Protein AF-A0A0R3TVC6-F1 (afdb_monomer_lite)

Secondary structure (DSSP, 8-state):
--------EEEEEES-HHHHHHHHHHHHHHSS-SBSS-TTS-EEEEEEHHHHHHHHTT--S---S----------HHHHHH-TT-GGGSTT-HHHHHTHHHHHHHHH-

Sequence (108 aa):
MPPTHQKERLVCTDVSATRLERLRIVLNGFACGIGRDRPGLPDVEVYSTPSLLRNSKTRSGQLFSRVLVDVPCSTDRDALTSVSGGYFARGKSSERINLPETQKRLLR

Foldseek 3Di:
DPPPPPAAEEEAEDQDPVVLVVVQCCCCPPHQHAAPDDPPDHHYYYDYPVVVVVVCVVPDDDPDPDDDDPADDQPVVCLVVPPCNRCNHPPNVVVNVCRVVRSVVSVD

InterPro domains:
  IPR001678 SAM-dependent methyltransferase RsmB-F/NOP2-type domain [PS51686] (1-108)
  IPR029063 S-adenosyl-L-methionine-dependent methyltransferase superfamily [G3DSA:3.40.50.150] (3-108)

Organism: Rodentolepis nana (NCBI:txid102285)

pLDDT: mean 87.4, std 13.0, range [44.03, 98.0]

Radius of gyration: 17.62 Å; chains: 1; bounding box: 34×27×61 Å

Structure (mmCIF, N/CA/C/O backbone):
data_AF-A0A0R3TVC6-F1
#
_entry.id   AF-A0A0R3TVC6-F1
#
loop_
_atom_site.group_PDB
_atom_site.id
_atom_site.type_symbol
_atom_site.label_atom_id
_atom_site.label_alt_id
_atom_site.label_comp_id
_atom_site.label_asym_id
_atom_site.label_entity_id
_atom_site.label_seq_id
_atom_site.pdbx_PDB_ins_code
_atom_site.Cartn_x
_atom_site.Cartn_y
_atom_site.Cartn_z
_atom_site.occupancy
_atom_site.B_iso_or_equiv
_atom_site.auth_seq_id
_atom_site.auth_comp_id
_atom_site.auth_asym_id
_atom_site.auth_atom_id
_atom_site.pdbx_PDB_model_num
ATOM 1 N N . MET A 1 1 ? 4.051 -6.487 -40.637 1.00 45.28 1 MET A N 1
ATOM 2 C CA . MET A 1 1 ? 4.384 -5.651 -39.464 1.00 45.28 1 MET A CA 1
ATOM 3 C C . MET A 1 1 ? 4.716 -6.577 -38.308 1.00 45.28 1 MET A C 1
ATOM 5 O O . MET A 1 1 ? 3.948 -7.512 -38.111 1.00 45.28 1 MET A O 1
ATOM 9 N N . PRO A 1 2 ? 5.840 -6.393 -37.597 1.00 44.03 2 PRO A N 1
ATOM 10 C CA . PRO A 1 2 ? 6.097 -7.164 -36.387 1.00 44.03 2 PRO A CA 1
ATOM 11 C C . PRO A 1 2 ? 5.061 -6.784 -35.314 1.00 44.03 2 PRO A C 1
ATOM 13 O O . PRO A 1 2 ? 4.618 -5.631 -35.297 1.00 44.03 2 PRO A O 1
ATOM 16 N N . PRO A 1 3 ? 4.652 -7.714 -34.435 1.00 47.03 3 PRO A N 1
ATOM 17 C CA . PRO A 1 3 ? 3.803 -7.373 -33.307 1.00 47.03 3 PRO A CA 1
ATOM 18 C C . PRO A 1 3 ? 4.549 -6.363 -32.433 1.00 47.03 3 PRO A C 1
ATOM 20 O O . PRO A 1 3 ? 5.675 -6.602 -31.993 1.00 47.03 3 PRO A O 1
ATOM 23 N N . THR A 1 4 ? 3.935 -5.210 -32.194 1.00 50.38 4 THR A N 1
ATOM 24 C CA . THR A 1 4 ? 4.358 -4.285 -31.149 1.00 50.38 4 THR A CA 1
ATOM 25 C C . THR A 1 4 ? 4.190 -5.008 -29.818 1.00 50.38 4 THR A C 1
ATOM 27 O O . THR A 1 4 ? 3.092 -5.070 -29.273 1.00 50.38 4 THR A O 1
ATOM 30 N N . HIS A 1 5 ? 5.268 -5.602 -29.299 1.00 53.62 5 HIS A N 1
ATOM 31 C CA . HIS A 1 5 ? 5.302 -6.075 -27.920 1.00 53.62 5 HIS A CA 1
ATOM 32 C C . HIS A 1 5 ? 5.028 -4.870 -27.020 1.00 53.62 5 HIS A C 1
ATOM 34 O O . HIS A 1 5 ? 5.893 -4.019 -26.810 1.00 53.62 5 HIS A O 1
ATOM 40 N N . GLN A 1 6 ? 3.790 -4.754 -26.544 1.00 57.84 6 GLN A N 1
ATOM 41 C CA . GLN A 1 6 ? 3.419 -3.748 -25.569 1.00 57.84 6 GLN A CA 1
ATOM 42 C C . GLN A 1 6 ? 4.204 -4.078 -24.300 1.00 57.84 6 GLN A C 1
ATOM 44 O O . GLN A 1 6 ? 3.958 -5.111 -23.679 1.00 57.84 6 GLN A O 1
ATOM 49 N N . LYS A 1 7 ? 5.213 -3.259 -23.972 1.00 68.00 7 LYS A N 1
ATOM 50 C CA . LYS A 1 7 ? 6.020 -3.456 -22.764 1.00 68.00 7 LYS A CA 1
ATOM 51 C C . LYS A 1 7 ? 5.081 -3.537 -21.562 1.00 68.00 7 LYS A C 1
ATOM 53 O O . LYS A 1 7 ? 4.234 -2.661 -21.372 1.00 68.00 7 LYS A O 1
ATOM 58 N N . GLU A 1 8 ? 5.220 -4.599 -20.778 1.00 86.81 8 GLU A N 1
ATOM 59 C CA . GLU A 1 8 ? 4.436 -4.771 -19.563 1.00 86.81 8 GLU A CA 1
ATOM 60 C C . GLU A 1 8 ? 4.781 -3.650 -18.579 1.00 86.81 8 GLU A C 1
ATOM 62 O O . GLU A 1 8 ? 5.952 -3.366 -18.318 1.00 86.81 8 GLU A O 1
ATOM 67 N N . ARG A 1 9 ? 3.748 -2.988 -18.056 1.00 90.88 9 ARG A N 1
ATOM 68 C CA . ARG A 1 9 ? 3.881 -1.869 -17.125 1.00 90.88 9 ARG A CA 1
ATOM 69 C C . ARG A 1 9 ? 3.176 -2.199 -15.819 1.00 90.88 9 ARG A C 1
ATOM 71 O O . ARG A 1 9 ? 1.977 -2.472 -15.813 1.00 90.88 9 ARG A O 1
ATOM 78 N N . LEU A 1 10 ? 3.911 -2.101 -14.718 1.00 93.19 10 LEU A N 1
ATOM 79 C CA . LEU A 1 10 ? 3.423 -2.275 -13.358 1.00 93.19 10 LEU A CA 1
ATOM 80 C C . LEU A 1 10 ? 3.429 -0.930 -12.629 1.00 93.19 10 LEU A C 1
ATOM 82 O O . LEU A 1 10 ? 4.459 -0.268 -12.508 1.00 93.19 10 LEU A O 1
ATOM 86 N N . VAL A 1 11 ? 2.268 -0.537 -12.111 1.00 94.38 11 VAL A N 1
ATOM 87 C CA . VAL A 1 11 ? 2.131 0.646 -11.260 1.00 94.38 11 VAL A CA 1
ATOM 88 C C . VAL A 1 11 ? 1.689 0.197 -9.879 1.00 94.38 11 VAL A C 1
ATOM 90 O O . VAL A 1 11 ? 0.600 -0.348 -9.720 1.00 94.38 11 VAL A O 1
ATOM 93 N N . CYS A 1 12 ? 2.521 0.461 -8.880 1.00 95.81 12 CYS A N 1
ATOM 94 C CA . CYS A 1 12 ? 2.219 0.165 -7.488 1.00 95.81 12 CYS A CA 1
ATOM 95 C C . CYS A 1 12 ? 1.852 1.450 -6.744 1.00 95.81 12 CYS A C 1
ATOM 97 O O . CYS A 1 12 ? 2.487 2.497 -6.924 1.00 95.81 12 CYS A O 1
ATOM 99 N N . THR A 1 13 ? 0.845 1.375 -5.875 1.00 96.00 13 THR A N 1
ATOM 100 C CA . THR A 1 13 ? 0.423 2.523 -5.077 1.00 96.00 13 THR A CA 1
ATOM 101 C C . THR A 1 13 ? -0.016 2.145 -3.674 1.00 96.00 13 THR A C 1
ATOM 103 O O . THR A 1 13 ? -0.522 1.055 -3.441 1.00 96.00 13 THR A O 1
ATOM 106 N N . ASP A 1 14 ? 0.195 3.072 -2.746 1.00 96.81 14 ASP A N 1
ATOM 107 C CA . ASP A 1 14 ? -0.235 3.003 -1.355 1.00 96.81 14 ASP A CA 1
ATOM 108 C C . ASP A 1 14 ? -0.407 4.448 -0.845 1.00 96.81 14 ASP A C 1
ATOM 110 O O . ASP A 1 14 ? 0.175 5.398 -1.389 1.00 96.81 14 ASP A O 1
ATOM 114 N N . VAL A 1 15 ? -1.223 4.638 0.187 1.00 95.38 15 VAL A N 1
ATOM 115 C CA . VAL A 1 15 ? -1.429 5.948 0.823 1.00 95.38 15 VAL A CA 1
ATOM 116 C C . VAL A 1 15 ? -0.316 6.284 1.818 1.00 95.38 15 VAL A C 1
ATOM 118 O O . VAL A 1 15 ? -0.058 7.458 2.076 1.00 95.38 15 VAL A O 1
ATOM 121 N N . SER A 1 16 ? 0.362 5.272 2.366 1.00 96.25 16 SER A N 1
ATOM 122 C CA . SER A 1 16 ? 1.391 5.423 3.390 1.00 96.25 16 SER A CA 1
ATOM 123 C C . SER A 1 16 ? 2.789 5.543 2.787 1.00 96.25 16 SER A C 1
ATOM 125 O O . SER A 1 16 ? 3.306 4.616 2.161 1.00 96.25 16 SER A O 1
ATOM 127 N N . ALA A 1 17 ? 3.454 6.671 3.045 1.00 96.50 17 ALA A N 1
ATOM 128 C CA . ALA A 1 17 ? 4.819 6.916 2.581 1.00 96.50 17 ALA A CA 1
ATOM 129 C C . ALA A 1 17 ? 5.830 5.889 3.123 1.00 96.50 17 ALA A C 1
ATOM 131 O O . ALA A 1 17 ? 6.700 5.436 2.383 1.00 96.50 17 ALA A O 1
ATOM 132 N N . THR A 1 18 ? 5.690 5.473 4.385 1.00 97.50 18 THR A N 1
ATOM 133 C CA . THR A 1 18 ? 6.600 4.496 5.006 1.00 97.50 18 THR A CA 1
ATOM 134 C C . THR A 1 18 ? 6.426 3.099 4.412 1.00 97.50 18 THR A C 1
ATOM 136 O O . THR A 1 18 ? 7.409 2.390 4.199 1.00 97.50 18 THR A O 1
ATOM 139 N N . ARG A 1 19 ? 5.190 2.703 4.078 1.00 96.75 19 ARG A N 1
ATOM 140 C CA . ARG A 1 19 ? 4.917 1.441 3.371 1.00 96.75 19 ARG A CA 1
ATOM 141 C C . ARG A 1 19 ? 5.453 1.466 1.943 1.00 96.75 19 ARG A C 1
ATOM 143 O O . ARG A 1 19 ? 6.037 0.477 1.512 1.00 96.75 19 ARG A O 1
ATOM 150 N N . LEU A 1 20 ? 5.322 2.594 1.242 1.00 98.00 20 LEU A N 1
ATOM 151 C CA . LEU A 1 20 ? 5.929 2.763 -0.080 1.00 98.00 20 LEU A CA 1
ATOM 152 C C . LEU A 1 20 ? 7.446 2.625 -0.026 1.00 98.00 20 LEU A C 1
ATOM 154 O O . LEU A 1 20 ? 8.016 2.000 -0.911 1.00 98.00 20 LEU A O 1
ATOM 158 N N . GLU A 1 21 ? 8.100 3.165 1.000 1.00 98.00 21 GLU A N 1
ATOM 159 C CA . GLU A 1 21 ? 9.551 3.038 1.116 1.00 98.00 21 GLU A CA 1
ATOM 160 C C . GLU A 1 21 ? 9.989 1.587 1.315 1.00 98.00 21 GLU A C 1
ATOM 162 O O . GLU A 1 21 ? 10.860 1.092 0.602 1.00 98.00 21 GLU A O 1
ATOM 167 N N . ARG A 1 22 ? 9.288 0.848 2.182 1.00 97.88 22 ARG A N 1
ATOM 168 C CA . ARG A 1 22 ? 9.487 -0.602 2.318 1.00 97.88 22 ARG A CA 1
ATOM 169 C C . ARG A 1 22 ? 9.276 -1.334 0.992 1.00 97.88 22 ARG A C 1
ATOM 171 O O . ARG A 1 22 ? 10.062 -2.214 0.655 1.00 97.88 22 ARG A O 1
ATOM 178 N N . LEU A 1 23 ? 8.250 -0.960 0.228 1.00 97.38 23 LEU A N 1
ATOM 179 C CA . LEU A 1 23 ? 7.998 -1.537 -1.091 1.00 97.38 23 LEU A CA 1
ATOM 180 C C . LEU A 1 23 ? 9.150 -1.253 -2.066 1.00 97.38 23 LEU A C 1
ATOM 182 O O . LEU A 1 23 ? 9.547 -2.157 -2.796 1.00 97.38 23 LEU A O 1
ATOM 186 N N . ARG A 1 24 ? 9.723 -0.040 -2.069 1.00 97.69 24 ARG A N 1
ATOM 187 C CA . ARG A 1 24 ? 10.884 0.288 -2.917 1.00 97.69 24 ARG A CA 1
ATOM 188 C C . ARG A 1 24 ? 12.088 -0.581 -2.591 1.00 97.69 24 ARG A C 1
ATOM 190 O O . ARG A 1 24 ? 12.710 -1.111 -3.507 1.00 97.69 24 ARG A O 1
ATOM 197 N N . ILE A 1 25 ? 12.374 -0.757 -1.302 1.00 97.75 25 ILE A N 1
ATOM 198 C CA . ILE A 1 25 ? 13.455 -1.629 -0.834 1.00 97.75 25 ILE A CA 1
ATOM 199 C C . ILE A 1 25 ? 13.237 -3.056 -1.352 1.00 97.75 25 ILE A C 1
ATOM 201 O O . ILE A 1 25 ? 14.147 -3.641 -1.934 1.00 97.75 25 ILE A O 1
ATOM 205 N N . VAL A 1 26 ? 12.022 -3.596 -1.215 1.00 97.44 26 VAL A N 1
ATOM 206 C CA . VAL A 1 26 ? 11.705 -4.955 -1.680 1.00 97.44 26 VAL A CA 1
ATOM 207 C C . VAL A 1 26 ? 11.828 -5.081 -3.198 1.00 97.44 26 VAL A C 1
ATOM 209 O O . VAL A 1 26 ? 12.458 -6.020 -3.678 1.00 97.44 26 VAL A O 1
ATOM 212 N N . LEU A 1 27 ? 11.271 -4.140 -3.964 1.00 96.44 27 LEU A N 1
ATOM 213 C CA . LEU A 1 27 ? 11.307 -4.196 -5.427 1.00 96.44 27 LEU A CA 1
ATOM 214 C C . LEU A 1 27 ? 12.737 -4.134 -5.972 1.00 96.44 27 LEU A C 1
ATOM 216 O O . LEU A 1 27 ? 13.054 -4.854 -6.915 1.00 96.44 27 LEU A O 1
ATOM 220 N N . ASN A 1 28 ? 13.592 -3.303 -5.374 1.00 95.75 28 ASN A N 1
ATOM 221 C CA . ASN A 1 28 ? 14.988 -3.164 -5.785 1.00 95.75 28 ASN A CA 1
ATOM 222 C C . ASN A 1 28 ? 15.884 -4.304 -5.284 1.00 95.75 28 ASN A C 1
ATOM 224 O O . ASN A 1 28 ? 16.879 -4.601 -5.934 1.00 95.75 28 ASN A O 1
ATOM 228 N N . GLY A 1 29 ? 15.553 -4.930 -4.151 1.00 95.69 29 GLY A N 1
ATOM 229 C CA . GLY A 1 29 ? 16.356 -6.009 -3.572 1.00 95.69 29 GLY A CA 1
ATOM 230 C C . GLY A 1 29 ? 15.997 -7.412 -4.068 1.00 95.69 29 GLY A C 1
ATOM 231 O O . GLY A 1 29 ? 16.879 -8.257 -4.172 1.00 95.69 29 GLY A O 1
ATOM 232 N N . PHE A 1 30 ? 14.718 -7.669 -4.360 1.00 91.75 30 PHE A N 1
ATOM 233 C CA . PHE A 1 30 ? 14.205 -9.031 -4.581 1.00 91.75 30 PHE A CA 1
ATOM 234 C C . PHE A 1 30 ? 13.373 -9.206 -5.857 1.00 91.75 30 PHE A C 1
ATOM 236 O O . PHE A 1 30 ? 13.047 -10.338 -6.208 1.00 91.75 30 PHE A O 1
ATOM 243 N N . ALA A 1 31 ? 12.997 -8.123 -6.541 1.00 89.06 31 ALA A N 1
ATOM 244 C CA . ALA A 1 31 ? 12.201 -8.183 -7.767 1.00 89.06 31 ALA A CA 1
ATOM 245 C C . ALA A 1 31 ? 12.996 -7.650 -8.972 1.00 89.06 31 ALA A C 1
ATOM 247 O O . ALA A 1 31 ? 14.222 -7.669 -8.995 1.00 89.06 31 ALA A O 1
ATOM 248 N N . CYS A 1 32 ? 12.295 -7.161 -9.995 1.00 89.44 32 CYS A N 1
ATOM 249 C CA . CYS A 1 32 ? 12.893 -6.595 -11.202 1.00 89.44 32 CYS A CA 1
ATOM 250 C C . CYS A 1 32 ? 13.371 -5.140 -11.044 1.00 89.44 32 CYS A C 1
ATOM 252 O O . CYS A 1 32 ? 13.804 -4.543 -12.026 1.00 89.44 32 CYS A O 1
ATOM 254 N N . GLY A 1 33 ? 13.302 -4.545 -9.848 1.00 93.69 33 GLY A N 1
ATOM 255 C CA . GLY A 1 33 ? 13.654 -3.145 -9.586 1.00 93.69 33 GLY A CA 1
ATOM 256 C C . GLY A 1 33 ? 12.659 -2.126 -10.148 1.00 93.69 33 GLY A C 1
ATOM 257 O O . GLY A 1 33 ? 11.784 -2.453 -10.951 1.00 93.69 33 GLY A O 1
ATOM 258 N N . ILE A 1 34 ? 12.818 -0.866 -9.746 1.00 95.62 34 ILE A N 1
ATOM 259 C CA . ILE A 1 34 ? 12.021 0.273 -10.226 1.00 95.62 34 ILE A CA 1
ATOM 260 C C . ILE A 1 34 ? 12.738 0.951 -11.399 1.00 95.62 34 ILE A C 1
ATOM 262 O O . ILE A 1 34 ? 13.939 1.200 -11.332 1.00 95.62 34 ILE A O 1
ATOM 266 N N . GLY A 1 35 ? 12.010 1.283 -12.466 1.00 93.62 35 GLY A N 1
ATOM 267 C CA . GLY A 1 35 ? 12.581 1.968 -13.626 1.00 93.62 35 GLY A CA 1
ATOM 268 C C . GLY A 1 35 ? 11.770 1.779 -14.902 1.00 93.62 35 GLY A C 1
ATOM 269 O O . GLY A 1 35 ? 10.845 0.968 -14.940 1.00 93.62 35 GLY A O 1
ATOM 270 N N . ARG A 1 36 ? 12.140 2.529 -15.943 1.00 92.56 36 ARG A N 1
ATOM 271 C CA . ARG A 1 36 ? 11.554 2.453 -17.287 1.00 92.56 36 ARG A CA 1
ATOM 272 C C . ARG A 1 36 ? 12.612 2.117 -18.330 1.00 92.56 36 ARG A C 1
ATOM 274 O O . ARG A 1 36 ? 13.793 2.368 -18.102 1.00 92.56 36 ARG A O 1
ATOM 281 N N . ASP A 1 37 ? 12.175 1.565 -19.455 1.00 90.62 37 ASP A N 1
ATOM 282 C CA . ASP A 1 37 ? 12.993 1.314 -20.647 1.00 90.62 37 ASP A CA 1
ATOM 283 C C . ASP A 1 37 ? 14.195 0.389 -20.421 1.00 90.62 37 ASP A C 1
ATOM 285 O O . ASP A 1 37 ? 15.214 0.462 -21.108 1.00 90.62 37 ASP A O 1
ATOM 289 N N . ARG A 1 38 ? 14.051 -0.545 -19.480 1.00 90.06 38 ARG A N 1
ATOM 290 C CA . ARG A 1 38 ? 15.080 -1.537 -19.167 1.00 90.06 38 ARG A CA 1
ATOM 291 C C . ARG A 1 38 ? 14.955 -2.739 -20.112 1.00 90.06 38 ARG A C 1
ATOM 293 O O . ARG A 1 38 ? 13.869 -3.312 -20.205 1.00 90.06 38 ARG A O 1
ATOM 300 N N . PRO A 1 39 ? 16.025 -3.137 -20.825 1.00 88.81 39 PRO A N 1
ATOM 301 C CA . PRO A 1 39 ? 15.964 -4.252 -21.767 1.00 88.81 39 PRO A CA 1
ATOM 302 C C . PRO A 1 39 ? 15.488 -5.549 -21.102 1.00 88.81 39 PRO A C 1
ATOM 304 O O . PRO A 1 39 ? 16.045 -5.970 -20.093 1.00 88.81 39 PRO A O 1
ATOM 307 N N . GLY A 1 40 ? 14.453 -6.176 -21.670 1.00 87.94 40 GLY A N 1
ATOM 308 C CA . GLY A 1 40 ? 13.915 -7.454 -21.189 1.00 87.94 40 GLY A CA 1
ATOM 309 C C . GLY A 1 40 ? 13.173 -7.401 -19.847 1.00 87.94 40 GLY A C 1
ATOM 310 O O . GLY A 1 40 ? 12.786 -8.452 -19.346 1.00 87.94 40 GLY A O 1
ATOM 311 N N . LEU A 1 41 ? 12.958 -6.214 -19.268 1.00 90.25 41 LEU A N 1
ATOM 312 C CA . LEU A 1 41 ? 12.264 -6.038 -17.992 1.00 90.25 41 LEU A CA 1
ATOM 313 C C . LEU A 1 41 ? 11.018 -5.155 -18.147 1.00 90.25 41 LEU A C 1
ATOM 315 O O . LEU A 1 41 ? 10.996 -4.270 -19.006 1.00 90.25 41 LEU A O 1
ATOM 319 N N . PRO A 1 42 ? 9.995 -5.352 -17.298 1.00 91.50 42 PRO A N 1
ATOM 320 C CA . PRO A 1 42 ? 8.836 -4.475 -17.277 1.00 91.50 42 PRO A CA 1
ATOM 321 C C . PRO A 1 42 ? 9.187 -3.083 -16.735 1.00 91.50 42 PRO A C 1
ATOM 323 O O . PRO A 1 42 ? 10.102 -2.903 -15.913 1.00 91.50 42 PRO A O 1
ATOM 326 N N . ASP A 1 43 ? 8.393 -2.102 -17.155 1.00 93.12 43 ASP A N 1
ATOM 327 C CA . ASP A 1 43 ? 8.407 -0.767 -16.568 1.00 93.12 43 ASP A CA 1
ATOM 328 C C . ASP A 1 43 ? 7.702 -0.826 -15.210 1.00 93.12 43 ASP A C 1
ATOM 330 O O . ASP A 1 43 ? 6.542 -1.233 -15.122 1.00 93.12 43 ASP A O 1
ATOM 334 N N . VAL A 1 44 ? 8.386 -0.418 -14.143 1.00 94.81 44 VAL A N 1
ATOM 335 C CA . VAL A 1 44 ? 7.851 -0.466 -12.775 1.00 94.81 44 VAL A CA 1
ATOM 336 C C . VAL A 1 44 ? 7.889 0.924 -12.164 1.00 94.81 44 VAL A C 1
ATOM 338 O O . VAL A 1 44 ? 8.948 1.547 -12.076 1.00 94.81 44 VAL A O 1
ATOM 341 N N . GLU A 1 45 ? 6.732 1.400 -11.710 1.00 94.69 45 GLU A N 1
ATOM 342 C CA . GLU A 1 45 ? 6.552 2.733 -11.138 1.00 94.69 45 GLU A CA 1
ATOM 343 C C . GLU A 1 45 ? 5.846 2.658 -9.781 1.00 94.69 45 GLU A C 1
ATOM 345 O O . GLU A 1 45 ? 4.891 1.904 -9.600 1.00 94.69 45 GLU A O 1
ATOM 350 N N . VAL A 1 46 ? 6.288 3.481 -8.827 1.00 96.00 46 VAL A N 1
ATOM 351 C CA . VAL A 1 46 ? 5.740 3.515 -7.464 1.00 96.00 46 VAL A CA 1
ATOM 352 C C . VAL A 1 46 ? 5.287 4.931 -7.124 1.00 96.00 46 VAL A C 1
ATOM 354 O O . VAL A 1 46 ? 6.106 5.849 -7.053 1.00 96.00 46 VAL A O 1
ATOM 357 N N . TYR A 1 47 ? 3.992 5.102 -6.854 1.00 95.25 47 TYR A N 1
ATOM 358 C CA . TYR A 1 47 ? 3.389 6.397 -6.532 1.00 95.25 47 TYR A CA 1
ATOM 359 C C . TYR A 1 47 ? 2.588 6.349 -5.238 1.00 95.25 47 TYR A C 1
ATOM 361 O O . TYR A 1 47 ? 1.910 5.365 -4.950 1.00 95.25 47 TYR A O 1
ATOM 369 N N . SER A 1 48 ? 2.548 7.463 -4.507 1.00 95.94 48 SER A N 1
ATOM 370 C CA . SER A 1 48 ? 1.472 7.636 -3.532 1.00 95.94 48 SER A CA 1
ATOM 371 C C . SER A 1 48 ? 0.130 7.756 -4.245 1.00 95.94 48 SER A C 1
ATOM 373 O O . SER A 1 48 ? 0.045 8.350 -5.326 1.00 95.94 48 SER A O 1
ATOM 375 N N . THR A 1 49 ? -0.927 7.215 -3.643 1.00 92.62 49 THR A N 1
ATOM 376 C CA . THR A 1 49 ? -2.267 7.224 -4.252 1.00 92.62 49 THR A CA 1
ATOM 377 C C . THR A 1 49 ? -2.733 8.632 -4.635 1.00 92.62 49 THR A C 1
ATOM 379 O O . THR A 1 49 ? -3.175 8.810 -5.769 1.00 92.62 49 THR A O 1
ATOM 382 N N . PRO A 1 50 ? -2.5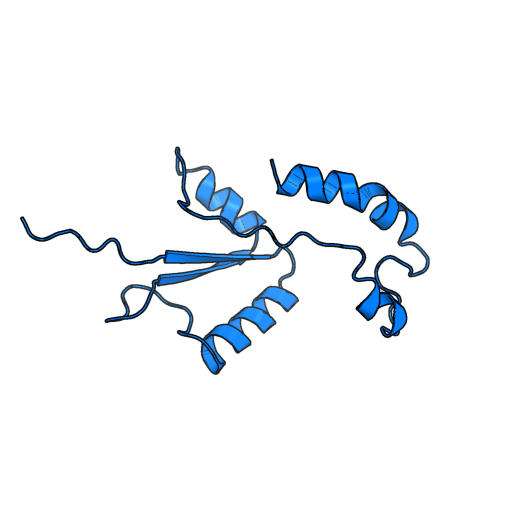51 9.682 -3.804 1.00 91.19 50 PRO A N 1
ATOM 383 C CA . PRO A 1 50 ? -2.906 11.045 -4.204 1.00 91.19 50 PRO A CA 1
ATOM 384 C C . PRO A 1 50 ? -2.150 11.537 -5.447 1.00 91.19 50 PRO A C 1
ATOM 386 O O . PRO A 1 50 ? -2.723 12.236 -6.282 1.00 91.19 50 PRO A O 1
ATOM 389 N N . SER A 1 51 ? -0.871 11.176 -5.591 1.00 90.31 51 SER A N 1
ATOM 390 C CA . SER A 1 51 ? -0.062 11.547 -6.759 1.00 90.31 51 SER A CA 1
ATOM 391 C C . SER A 1 51 ? -0.492 10.795 -8.012 1.00 90.31 51 SER A C 1
ATOM 393 O O . SER A 1 51 ? -0.612 11.409 -9.070 1.00 90.31 51 SER A O 1
ATOM 395 N N . LEU A 1 52 ? -0.786 9.497 -7.892 1.00 89.06 52 LEU A N 1
ATOM 396 C CA . LEU A 1 52 ? -1.321 8.709 -8.999 1.00 89.06 52 LEU A CA 1
ATOM 397 C C . LEU A 1 52 ? -2.654 9.287 -9.482 1.00 89.06 52 LEU A C 1
ATOM 399 O O . LEU A 1 52 ? -2.824 9.504 -10.678 1.00 89.06 52 LEU A O 1
ATOM 403 N N . LEU A 1 53 ? -3.562 9.612 -8.557 1.00 85.88 53 LEU A N 1
ATOM 404 C CA . LEU A 1 53 ? -4.861 10.192 -8.891 1.00 85.88 53 LEU A CA 1
ATOM 405 C C . LEU A 1 53 ? -4.713 11.531 -9.625 1.00 85.88 53 LEU A C 1
ATOM 407 O O . LEU A 1 53 ? -5.335 11.714 -10.669 1.00 85.88 53 LEU A O 1
ATOM 411 N N . ARG A 1 54 ? -3.846 12.439 -9.153 1.00 85.25 54 ARG A N 1
ATOM 412 C CA . ARG A 1 54 ? -3.552 13.704 -9.858 1.00 85.25 54 ARG A CA 1
ATOM 413 C C . ARG A 1 54 ? -3.041 13.477 -11.281 1.00 85.25 54 ARG A C 1
ATOM 415 O O . ARG A 1 54 ? -3.525 14.125 -12.202 1.00 85.25 54 ARG A O 1
ATOM 422 N N . ASN A 1 55 ? -2.125 12.528 -11.458 1.00 78.00 55 ASN A N 1
ATOM 423 C CA . ASN A 1 55 ? -1.539 12.208 -12.761 1.00 78.00 55 ASN A CA 1
ATOM 424 C C . ASN A 1 55 ? -2.504 11.444 -13.681 1.00 78.00 55 ASN A C 1
ATOM 426 O O . ASN A 1 55 ? -2.343 11.470 -14.896 1.00 78.00 55 ASN A O 1
ATOM 430 N N . SER A 1 56 ? -3.486 10.742 -13.113 1.00 75.25 56 SER A N 1
ATOM 431 C CA . SER A 1 56 ? -4.498 9.999 -13.869 1.00 75.25 56 SER A CA 1
ATOM 432 C C . SER A 1 56 ? -5.631 10.889 -14.374 1.00 75.25 56 SER A C 1
AT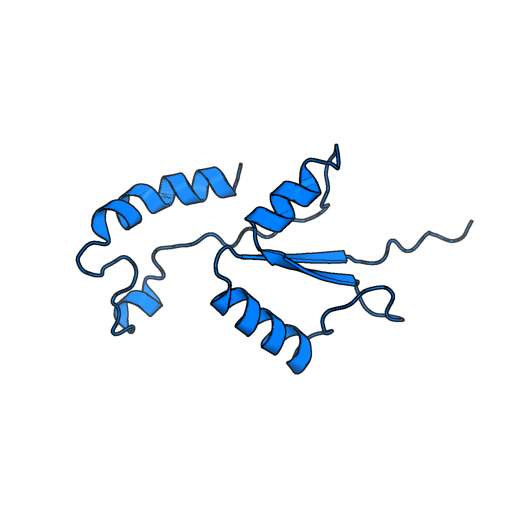OM 434 O O . SER A 1 56 ? -6.148 10.637 -15.451 1.00 75.25 56 SER A O 1
ATOM 436 N N . LYS A 1 57 ? -5.975 11.970 -13.656 1.00 64.38 57 LYS A N 1
ATOM 437 C CA . LYS A 1 57 ? -7.035 12.912 -14.063 1.00 64.38 57 LYS A CA 1
ATOM 438 C C . LYS A 1 57 ? -6.776 13.573 -15.419 1.00 64.38 57 LYS A C 1
ATOM 440 O O . LYS A 1 57 ? -7.716 14.033 -16.054 1.00 64.38 57 LYS A O 1
ATOM 445 N N . THR A 1 58 ? -5.521 13.622 -15.860 1.00 56.62 58 THR A N 1
ATOM 446 C CA . THR A 1 58 ? -5.130 14.152 -17.173 1.00 56.62 58 THR A CA 1
ATOM 447 C C . THR A 1 58 ? -5.192 13.107 -18.291 1.00 56.62 58 THR A C 1
ATOM 449 O O . THR A 1 58 ? -4.977 13.448 -19.451 1.00 56.62 58 THR A O 1
ATOM 452 N N . ARG A 1 59 ? -5.479 11.839 -17.970 1.00 60.50 59 ARG A N 1
ATOM 453 C CA . ARG A 1 59 ? -5.545 10.723 -18.917 1.00 60.50 59 ARG A CA 1
ATOM 454 C C . ARG A 1 59 ? -6.969 10.165 -18.952 1.00 60.50 59 ARG A C 1
ATOM 456 O O . ARG A 1 59 ? -7.399 9.505 -18.012 1.00 60.50 59 ARG A O 1
ATOM 463 N N . SER A 1 60 ? -7.707 10.426 -20.028 1.00 45.91 60 SER A N 1
ATOM 464 C CA . SER A 1 60 ? -9.024 9.824 -20.257 1.00 45.91 60 SER A CA 1
ATOM 465 C C . SER A 1 60 ? -8.882 8.385 -20.780 1.00 45.91 60 SER A C 1
ATOM 467 O O . SER A 1 60 ? -8.088 8.125 -21.681 1.00 45.91 60 SER A O 1
ATOM 469 N N . GLY A 1 61 ? -9.648 7.444 -20.214 1.00 61.78 61 GLY A N 1
ATOM 470 C CA . GLY A 1 61 ? -9.738 6.052 -20.682 1.00 61.78 61 GLY A CA 1
ATOM 471 C C . GLY A 1 61 ? -9.322 4.984 -19.662 1.00 61.78 61 GLY A C 1
ATOM 472 O O . GLY A 1 61 ? -8.881 5.280 -18.552 1.00 61.78 61 GLY A O 1
ATOM 473 N N . GLN A 1 62 ? -9.486 3.715 -20.045 1.00 62.75 62 GLN A N 1
ATOM 474 C CA . GLN A 1 62 ? -9.119 2.553 -19.236 1.00 62.75 62 GLN A CA 1
ATOM 475 C C . GLN A 1 62 ? -7.586 2.430 -19.179 1.00 62.75 62 GLN A C 1
ATOM 477 O O . GLN A 1 62 ? -6.942 2.038 -20.147 1.00 62.75 62 GLN A O 1
ATOM 482 N N . LEU A 1 63 ? -6.994 2.829 -18.048 1.00 78.94 63 LEU A N 1
ATOM 483 C CA . LEU A 1 63 ? -5.535 2.964 -17.898 1.00 78.94 63 LEU A CA 1
ATOM 484 C C . LEU A 1 63 ? -4.799 1.634 -17.710 1.00 78.94 63 LEU A C 1
ATOM 486 O O . LEU A 1 63 ? -3.593 1.565 -17.949 1.00 78.94 63 LEU A O 1
ATOM 490 N N . PHE A 1 64 ? -5.507 0.604 -17.250 1.00 87.38 64 PHE A N 1
ATOM 491 C CA . PHE A 1 64 ? -4.935 -0.682 -16.874 1.00 87.38 64 PHE A CA 1
ATOM 492 C C . PHE A 1 64 ? -5.802 -1.819 -17.408 1.00 87.38 64 PHE A C 1
ATOM 494 O O . PHE A 1 64 ? -7.022 -1.810 -17.245 1.00 87.38 64 PHE A O 1
ATOM 501 N N . SER A 1 65 ? -5.162 -2.816 -18.020 1.00 90.38 65 SER A N 1
ATOM 502 C CA . SER A 1 65 ? -5.818 -4.051 -18.468 1.00 90.38 65 SER A CA 1
ATOM 503 C C . SER A 1 65 ? -6.103 -5.014 -17.313 1.00 90.38 65 SER A C 1
ATOM 505 O O . SER A 1 65 ? -6.995 -5.852 -17.412 1.00 90.38 65 SER A O 1
ATOM 507 N N . ARG A 1 66 ? -5.343 -4.902 -16.216 1.00 91.50 66 ARG A N 1
ATOM 508 C CA . ARG A 1 66 ? -5.488 -5.689 -14.988 1.00 91.50 66 ARG A CA 1
ATOM 509 C C . ARG A 1 66 ? -5.220 -4.798 -13.783 1.00 91.50 66 ARG A C 1
ATOM 511 O O . ARG A 1 66 ? -4.296 -3.988 -13.813 1.00 91.50 66 ARG A O 1
ATOM 518 N N . VAL A 1 67 ? -6.010 -4.971 -12.727 1.00 92.38 67 VAL A N 1
ATOM 519 C CA . VAL A 1 67 ? -5.869 -4.2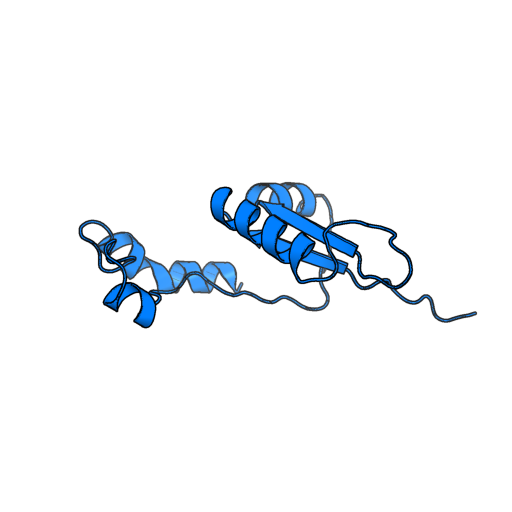29 -11.470 1.00 92.38 67 VAL A CA 1
ATOM 520 C C . VAL A 1 67 ? -5.959 -5.217 -10.314 1.00 92.38 67 VAL A C 1
ATOM 522 O O . VAL A 1 67 ? -6.911 -5.989 -10.234 1.00 92.38 67 VAL A O 1
ATOM 525 N N . LEU A 1 68 ? -4.968 -5.187 -9.424 1.00 95.00 68 LEU A N 1
ATOM 526 C CA . LEU A 1 68 ? -5.029 -5.859 -8.131 1.00 95.00 68 LEU A CA 1
ATOM 527 C C . LEU A 1 68 ? -5.396 -4.819 -7.073 1.00 95.00 68 LEU A C 1
ATOM 529 O O . LEU A 1 68 ? -4.675 -3.837 -6.902 1.00 95.00 68 LEU A O 1
ATOM 533 N N . VAL A 1 69 ? -6.499 -5.047 -6.364 1.00 94.38 69 VAL A N 1
ATOM 534 C CA . VAL A 1 69 ? -6.931 -4.197 -5.251 1.00 94.38 69 VAL A CA 1
ATOM 535 C C . VAL A 1 69 ? -6.852 -5.004 -3.959 1.00 94.38 69 VAL A C 1
ATOM 537 O O . VAL A 1 69 ? -7.809 -5.666 -3.565 1.00 94.38 69 VAL A O 1
ATOM 540 N N . ASP A 1 70 ? -5.692 -4.951 -3.309 1.00 94.31 70 ASP A N 1
ATOM 541 C CA . ASP A 1 70 ? -5.508 -5.479 -1.956 1.00 94.31 70 ASP A CA 1
ATOM 542 C C . ASP A 1 70 ? -5.907 -4.398 -0.943 1.00 94.31 70 ASP A C 1
ATOM 544 O O . ASP A 1 70 ? -5.151 -3.473 -0.635 1.00 94.31 70 ASP A O 1
ATOM 548 N N . VAL A 1 71 ? -7.172 -4.435 -0.531 1.00 92.69 71 VAL A N 1
ATOM 549 C CA . VAL A 1 71 ? -7.769 -3.404 0.322 1.00 92.69 71 VAL A CA 1
ATOM 550 C C . VAL A 1 71 ? -7.261 -3.503 1.766 1.00 92.69 71 VAL A C 1
ATOM 552 O O . VAL A 1 71 ? -7.018 -4.606 2.257 1.00 92.69 71 VAL A O 1
ATOM 555 N N . PRO A 1 72 ? -7.185 -2.384 2.518 1.00 92.31 72 PRO A N 1
ATOM 556 C CA . PRO A 1 72 ? -7.000 -2.473 3.960 1.00 92.31 72 PRO A CA 1
ATOM 557 C C . PRO A 1 72 ? -8.123 -3.321 4.567 1.00 92.31 72 PRO A C 1
ATOM 559 O O . PRO A 1 72 ? -9.306 -3.131 4.270 1.00 92.31 72 PRO A O 1
ATOM 562 N N . CYS A 1 73 ? -7.746 -4.264 5.419 1.00 93.19 73 CYS A N 1
ATOM 563 C CA . CYS A 1 73 ? -8.651 -5.161 6.122 1.00 93.19 73 CYS A CA 1
ATOM 564 C C . CYS A 1 73 ? -8.311 -5.169 7.615 1.00 93.19 73 CYS A C 1
ATOM 566 O O . CYS A 1 73 ? -7.344 -4.545 8.047 1.00 93.19 73 CYS A O 1
ATOM 568 N N . SER A 1 74 ? -9.125 -5.847 8.422 1.00 91.00 74 SER A N 1
ATOM 569 C CA . SER A 1 74 ? -8.915 -5.937 9.871 1.00 91.00 74 SER A CA 1
ATOM 570 C C . SER A 1 74 ? -7.613 -6.650 10.240 1.00 91.00 74 SER A C 1
ATOM 572 O O . SER A 1 74 ? -7.155 -6.519 11.376 1.00 91.00 74 SER A O 1
ATOM 574 N N . THR A 1 75 ? -7.005 -7.361 9.279 1.00 89.94 75 THR A N 1
ATOM 575 C CA . THR A 1 75 ? -5.753 -8.106 9.433 1.00 89.94 75 THR A CA 1
ATOM 576 C C . THR A 1 75 ? -5.797 -9.013 10.661 1.00 89.94 75 THR A C 1
ATOM 578 O O . THR A 1 75 ? -4.884 -8.980 11.474 1.00 89.94 75 THR A O 1
ATOM 581 N N . ASP A 1 76 ? -6.870 -9.802 10.815 1.00 87.75 76 ASP A N 1
ATOM 582 C CA . ASP A 1 76 ? -7.208 -10.522 12.058 1.00 87.75 76 ASP A CA 1
ATOM 583 C C . ASP A 1 76 ? -6.025 -11.278 12.666 1.00 87.75 76 ASP A C 1
ATOM 585 O O . ASP A 1 76 ? -5.767 -11.176 13.862 1.00 87.75 76 ASP A O 1
ATOM 589 N N . ARG A 1 77 ? -5.251 -11.986 11.834 1.00 89.12 77 ARG A N 1
ATOM 590 C CA . ARG A 1 77 ? -4.059 -12.708 12.291 1.00 89.12 77 ARG A CA 1
ATOM 591 C C . ARG A 1 77 ? -3.007 -11.777 12.898 1.00 89.12 77 ARG A C 1
ATOM 593 O O . ARG A 1 77 ? -2.489 -12.088 13.961 1.00 89.12 77 ARG A O 1
ATOM 600 N N . ASP A 1 78 ? -2.709 -10.660 12.238 1.00 88.38 78 ASP A N 1
ATOM 601 C CA . ASP A 1 78 ? -1.744 -9.672 12.733 1.00 88.38 78 ASP A CA 1
ATOM 602 C C . ASP A 1 78 ? -2.289 -8.929 13.957 1.00 88.38 78 ASP A C 1
ATOM 604 O O . ASP A 1 78 ? -1.563 -8.712 14.918 1.00 88.38 78 ASP A O 1
ATOM 608 N N . ALA A 1 79 ? -3.584 -8.608 13.982 1.00 88.12 79 ALA A N 1
ATOM 609 C CA . ALA A 1 79 ? -4.219 -7.939 15.114 1.00 88.12 79 ALA A CA 1
ATOM 610 C C . ALA A 1 79 ? -4.149 -8.755 16.416 1.00 88.12 79 ALA A C 1
ATOM 612 O O . ALA A 1 79 ? -4.109 -8.167 17.494 1.00 88.12 79 ALA A O 1
ATOM 613 N N . LEU A 1 80 ? -4.108 -10.089 16.320 1.00 85.62 80 LEU A N 1
ATOM 614 C CA . LEU A 1 80 ? -3.937 -10.983 17.469 1.00 85.62 80 LEU A CA 1
ATOM 615 C C . LEU A 1 80 ? -2.496 -11.025 17.994 1.00 85.62 80 LEU A C 1
ATOM 617 O O . LEU A 1 80 ? -2.286 -11.329 19.165 1.00 85.62 80 LEU A O 1
ATOM 621 N N . THR A 1 81 ? -1.506 -10.749 17.144 1.00 88.19 81 THR A N 1
ATOM 622 C CA . THR A 1 81 ? -0.077 -10.862 17.487 1.00 88.19 81 THR A CA 1
ATOM 623 C C . THR A 1 81 ? 0.619 -9.514 17.657 1.00 88.19 81 THR A C 1
ATOM 625 O O . THR A 1 81 ? 1.695 -9.435 18.245 1.00 88.19 81 THR A O 1
ATOM 628 N N . SER A 1 82 ? 0.031 -8.447 17.127 1.00 84.69 82 SER A N 1
ATOM 629 C CA . SER A 1 82 ? 0.588 -7.103 17.131 1.00 84.69 82 SER A CA 1
ATOM 630 C C . SER A 1 82 ? 0.345 -6.405 18.464 1.00 84.69 82 SER A C 1
ATOM 632 O O . SER A 1 82 ? -0.789 -6.261 18.918 1.00 84.69 82 SER A O 1
ATOM 634 N N . VAL A 1 83 ? 1.415 -5.851 19.038 1.00 79.31 83 VAL A N 1
ATOM 635 C CA . VAL A 1 83 ? 1.355 -5.024 20.256 1.00 79.31 83 VAL A CA 1
ATOM 636 C C . VAL A 1 83 ? 0.491 -3.772 20.050 1.00 79.31 83 VAL A C 1
ATOM 638 O O . VAL A 1 83 ? -0.096 -3.261 21.000 1.00 79.31 83 VAL A O 1
ATOM 641 N N . SER A 1 84 ? 0.371 -3.274 18.812 1.00 83.12 84 SER A N 1
ATOM 642 C CA . SER A 1 84 ? -0.441 -2.088 18.522 1.00 83.12 84 SER A CA 1
ATOM 643 C C . SER A 1 84 ? -1.942 -2.378 18.467 1.00 83.12 84 SER A C 1
ATOM 645 O O . SER A 1 84 ? -2.723 -1.432 18.482 1.00 83.12 84 SER A O 1
ATOM 647 N N . GLY A 1 85 ? -2.357 -3.651 18.380 1.00 79.81 85 GLY A N 1
ATOM 648 C CA . GLY A 1 85 ? -3.758 -4.084 18.301 1.00 79.81 85 GLY A CA 1
ATOM 649 C C . GLY A 1 85 ? -4.481 -3.751 16.987 1.00 79.81 85 GLY A C 1
ATOM 650 O O . GLY A 1 85 ? -5.645 -4.118 16.817 1.00 79.81 85 GLY A O 1
ATOM 651 N N . GLY A 1 86 ? -3.829 -3.053 16.048 1.00 87.75 86 GLY A N 1
ATOM 652 C CA . GLY A 1 86 ? -4.389 -2.720 14.733 1.00 87.75 86 GLY A CA 1
ATOM 653 C C . GLY A 1 86 ? -5.773 -2.058 14.811 1.00 87.75 86 GLY A C 1
ATOM 654 O O . GLY A 1 86 ? -5.994 -1.126 15.584 1.00 87.75 86 GLY A O 1
ATOM 655 N N . TYR A 1 87 ? -6.736 -2.560 14.032 1.00 90.75 87 TYR A N 1
ATOM 656 C CA . TYR A 1 87 ? -8.129 -2.081 14.051 1.00 90.75 87 TYR A CA 1
ATOM 657 C C . TYR A 1 87 ? -8.903 -2.432 15.334 1.00 90.75 87 TYR A C 1
ATOM 659 O O . TYR A 1 87 ? -9.989 -1.895 15.562 1.00 90.75 87 TYR A O 1
ATOM 667 N N . PHE A 1 88 ? -8.375 -3.323 16.175 1.00 91.12 88 PHE A N 1
ATOM 668 C CA . PHE A 1 88 ? -8.969 -3.702 17.460 1.00 91.12 88 PHE A CA 1
ATOM 669 C C . PHE A 1 88 ? -8.413 -2.882 18.631 1.00 91.12 88 PHE A C 1
ATOM 671 O O . PHE A 1 88 ? -8.913 -2.999 19.750 1.00 91.12 88 PHE A O 1
ATOM 678 N N . ALA A 1 89 ? -7.436 -2.009 18.372 1.00 91.31 89 ALA A N 1
ATOM 679 C CA . ALA A 1 89 ? -6.888 -1.091 19.355 1.00 91.31 89 ALA A CA 1
ATOM 680 C C . ALA A 1 89 ? -7.937 -0.097 19.879 1.00 91.31 89 ALA A C 1
ATOM 682 O O . ALA A 1 89 ? -8.891 0.288 19.189 1.00 91.31 89 ALA A O 1
ATOM 683 N N . ARG A 1 90 ? -7.726 0.387 21.107 1.00 91.62 90 ARG A N 1
ATOM 684 C CA . ARG A 1 90 ? -8.574 1.425 21.704 1.00 91.62 90 ARG A CA 1
ATOM 685 C C . ARG A 1 90 ? -8.572 2.678 20.819 1.00 91.62 90 ARG A C 1
ATOM 687 O O . ARG A 1 90 ? -7.521 3.155 20.409 1.00 91.62 90 ARG A O 1
ATOM 694 N N . GLY A 1 91 ? -9.761 3.213 20.536 1.00 91.94 91 GLY A N 1
ATOM 695 C CA . GLY A 1 91 ? -9.937 4.405 19.695 1.00 91.94 91 GLY A CA 1
ATOM 696 C C . GLY A 1 91 ? -10.078 4.127 18.193 1.00 91.94 91 GLY A C 1
ATOM 697 O O . GLY A 1 91 ? -10.391 5.047 17.446 1.00 91.94 91 GLY A O 1
ATOM 698 N N . LYS A 1 92 ? -9.931 2.873 17.740 1.00 92.69 92 LYS A N 1
ATOM 699 C CA . LYS A 1 92 ? -10.082 2.485 16.324 1.00 92.69 92 LYS A CA 1
ATOM 700 C C . LYS A 1 92 ? -11.465 1.952 15.950 1.00 92.69 92 LYS A C 1
ATOM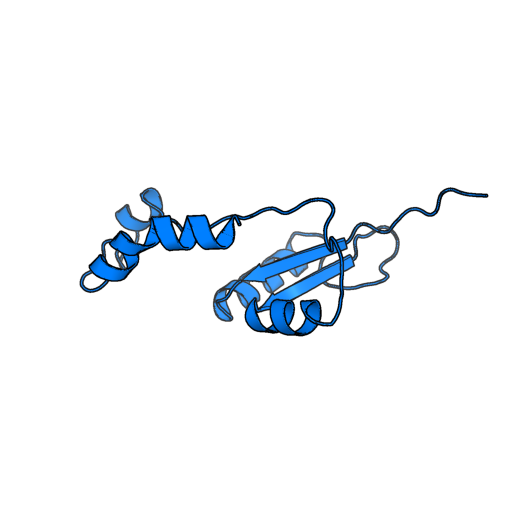 702 O O . LYS A 1 92 ? -11.693 1.593 14.798 1.00 92.69 92 LYS A O 1
ATOM 707 N N . SER A 1 93 ? -12.418 1.952 16.884 1.00 93.06 93 SER A N 1
ATOM 708 C CA . SER A 1 93 ? -13.768 1.409 16.678 1.00 93.06 93 SER A CA 1
ATOM 709 C C . SER A 1 93 ? -14.480 2.028 15.474 1.00 93.06 93 SER A C 1
ATOM 711 O O . SER A 1 93 ? -15.019 1.292 14.652 1.00 93.06 93 SER A O 1
ATOM 713 N N . SER A 1 94 ? -14.430 3.354 15.322 1.00 94.12 94 SER A N 1
ATOM 714 C CA . SER A 1 94 ? -15.054 4.046 14.187 1.00 94.12 94 SER A CA 1
ATOM 715 C C . SER A 1 94 ? -14.389 3.696 12.855 1.00 94.12 94 SER A C 1
ATOM 717 O O . SER A 1 94 ? -15.080 3.484 11.863 1.00 94.12 94 SER A O 1
ATOM 719 N N . GLU A 1 95 ? -13.057 3.594 12.815 1.00 92.75 95 GLU A N 1
ATOM 720 C CA . GLU A 1 95 ? -12.326 3.186 11.607 1.00 92.75 95 GLU A CA 1
ATOM 721 C C . GLU A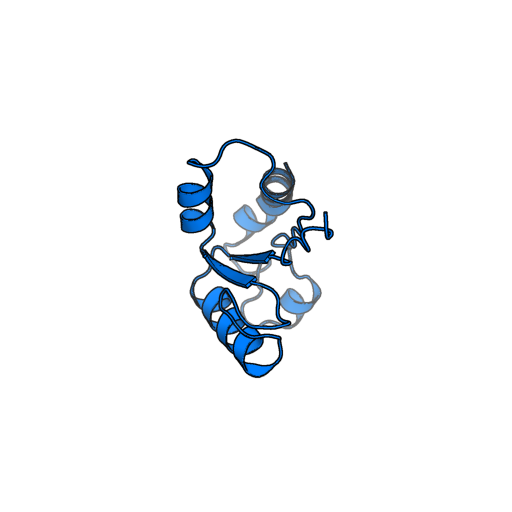 1 95 ? -12.654 1.738 11.224 1.00 92.75 95 GLU A C 1
ATOM 723 O O . GLU A 1 95 ? -12.904 1.452 10.055 1.00 92.75 95 GLU A O 1
ATOM 728 N N . ARG A 1 96 ? -12.733 0.839 12.213 1.00 94.19 96 ARG A N 1
ATOM 729 C CA . ARG A 1 96 ? -13.096 -0.570 12.017 1.00 94.19 96 ARG A CA 1
ATOM 730 C C . ARG A 1 96 ? -14.526 -0.732 11.498 1.00 94.19 96 ARG A C 1
ATOM 732 O O . ARG A 1 96 ? -14.741 -1.499 10.567 1.00 94.19 96 ARG A O 1
ATOM 739 N N . ILE A 1 97 ? -15.494 -0.006 12.066 1.00 96.06 97 ILE A N 1
ATOM 740 C CA . ILE A 1 97 ? -16.901 -0.041 11.624 1.00 96.06 97 ILE A CA 1
ATOM 741 C C . ILE A 1 97 ? -17.029 0.422 10.166 1.00 96.06 97 ILE A C 1
ATOM 743 O O . ILE A 1 97 ? -17.783 -0.164 9.397 1.00 96.06 97 ILE A O 1
ATOM 747 N N . ASN A 1 98 ? -16.260 1.438 9.766 1.00 96.25 98 ASN A N 1
ATOM 748 C CA . ASN A 1 98 ? -16.298 1.998 8.412 1.00 96.25 98 ASN A CA 1
ATOM 749 C C . ASN A 1 98 ? -15.403 1.258 7.402 1.00 96.25 98 ASN A C 1
ATOM 751 O O . ASN A 1 98 ? -15.297 1.670 6.239 1.00 96.25 98 ASN A O 1
ATOM 755 N N . LEU A 1 99 ? -14.740 0.179 7.822 1.00 94.94 99 LEU A N 1
ATOM 756 C CA . LEU A 1 99 ? -13.805 -0.554 6.980 1.00 94.94 99 LEU A CA 1
ATOM 757 C C . LEU A 1 99 ? -14.490 -1.177 5.748 1.00 94.94 99 LEU A C 1
ATOM 759 O O . LEU A 1 99 ? -13.985 -0.943 4.648 1.00 94.94 99 LEU A O 1
ATOM 763 N N . PRO A 1 100 ? -15.668 -1.833 5.852 1.00 95.69 100 PRO A N 1
ATOM 764 C CA . PRO A 1 100 ? -16.358 -2.383 4.681 1.00 95.69 100 PRO A CA 1
ATOM 765 C C . PRO A 1 100 ? -16.740 -1.317 3.646 1.00 95.69 100 PRO A C 1
ATOM 767 O O . PRO A 1 100 ? -16.577 -1.524 2.447 1.00 95.69 100 PRO A O 1
ATOM 770 N N . GLU A 1 101 ? -17.197 -0.142 4.087 1.00 96.19 101 GLU A N 1
ATOM 771 C CA . GLU A 1 101 ? -17.533 0.965 3.179 1.00 96.19 101 GLU A CA 1
ATOM 772 C C . GLU A 1 101 ? -16.293 1.550 2.497 1.00 96.19 101 GLU A C 1
ATOM 774 O O . GLU A 1 101 ? -16.329 1.944 1.329 1.00 96.19 101 GLU A O 1
ATOM 779 N N . THR A 1 102 ? -15.160 1.558 3.197 1.00 94.25 102 THR A N 1
ATOM 780 C CA . THR A 1 102 ? -13.878 1.938 2.601 1.00 94.25 102 THR A CA 1
ATOM 781 C C . THR A 1 102 ? -13.436 0.939 1.536 1.00 94.25 102 THR A C 1
ATOM 783 O O . THR A 1 102 ? -13.034 1.358 0.453 1.00 94.25 102 THR A O 1
ATOM 786 N N . GLN A 1 103 ? -13.577 -0.361 1.793 1.00 95.50 103 GLN A N 1
ATOM 787 C CA . GLN A 1 103 ? -13.251 -1.417 0.831 1.00 95.50 103 GLN A CA 1
ATOM 788 C C . GLN A 1 103 ? -14.146 -1.343 -0.412 1.00 95.50 103 GLN A C 1
ATOM 790 O O . GLN A 1 103 ? -13.640 -1.341 -1.532 1.00 95.50 103 GLN A O 1
ATOM 795 N N . LYS A 1 104 ? -15.464 -1.172 -0.230 1.00 95.62 104 LYS A N 1
ATOM 796 C CA . LYS A 1 104 ? -16.416 -0.976 -1.337 1.00 95.62 104 LYS A CA 1
ATOM 797 C C . LYS A 1 104 ? -16.039 0.210 -2.219 1.00 95.62 104 LYS A C 1
ATOM 799 O O . LYS A 1 104 ? -16.139 0.114 -3.434 1.00 95.62 104 LYS A O 1
ATOM 804 N N . ARG A 1 105 ? -15.604 1.326 -1.626 1.00 93.31 105 ARG A N 1
ATOM 805 C CA . ARG A 1 105 ? -15.187 2.521 -2.376 1.00 93.31 105 ARG A CA 1
ATOM 806 C C . ARG A 1 105 ? -13.910 2.298 -3.188 1.00 93.31 105 ARG A C 1
ATOM 808 O O . ARG A 1 105 ? -13.774 2.920 -4.229 1.00 93.31 105 ARG A O 1
ATOM 815 N N . LEU A 1 106 ? -12.990 1.454 -2.720 1.00 91.31 106 LEU A N 1
ATOM 816 C CA . LEU A 1 106 ? -11.742 1.151 -3.433 1.00 91.31 106 LEU A CA 1
ATOM 817 C C . LEU A 1 106 ? -11.932 0.172 -4.600 1.00 91.31 106 LEU A C 1
ATOM 819 O O . LEU A 1 106 ? -11.098 0.145 -5.497 1.00 91.31 106 LEU A O 1
ATOM 823 N N . LEU A 1 107 ? -12.998 -0.631 -4.575 1.00 90.69 107 LEU A N 1
ATOM 824 C CA . LEU A 1 107 ? -13.304 -1.632 -5.603 1.00 90.69 107 LEU A CA 1
ATOM 825 C C . LEU A 1 107 ? -14.228 -1.122 -6.721 1.00 90.69 107 LEU A C 1
ATOM 827 O O . LEU A 1 107 ? -14.447 -1.848 -7.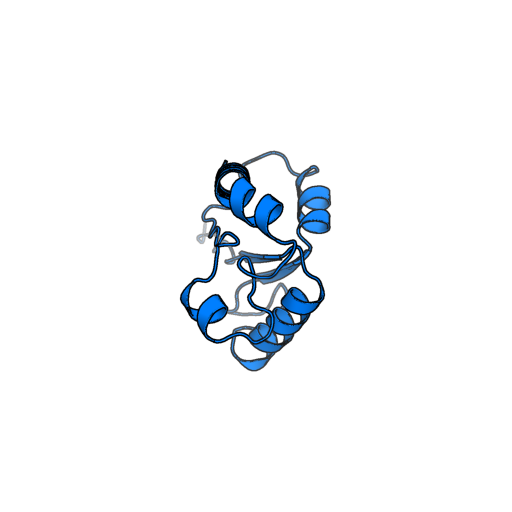688 1.00 90.69 107 LEU A O 1
ATOM 831 N N . ARG A 1 108 ? -14.804 0.075 -6.568 1.00 82.25 108 ARG A N 1
ATOM 832 C CA . ARG A 1 108 ? -15.654 0.731 -7.574 1.00 82.25 108 ARG A CA 1
ATOM 833 C C . ARG A 1 108 ? -14.813 1.481 -8.595 1.00 82.25 108 ARG A C 1
ATOM 835 O O . ARG A 1 108 ? -15.198 1.432 -9.780 1.00 82.25 108 ARG A O 1
#